Protein AF-A0A1G3CMS6-F1 (afdb_monomer)

Solvent-accessible surface area (backbone atoms only — not comparable to full-atom values): 4305 Å² total; per-residue (Å²): 138,85,85,83,81,81,83,80,82,79,76,84,74,74,76,82,76,76,94,79,65,101,63,64,49,76,48,76,41,60,46,99,86,70,47,71,52,30,38,36,40,40,44,94,57,28,40,38,33,24,38,74,84,68,46,78,76,48,73,46,72,62,79,132

Sequence (64 aa):
MSIVCIIIAGCASLPPVEDNQAEQQVIDVYDSKGNVKKRMIIKDDYITIYDKDWKTKGYGKVQK

Nearest PDB structures (foldseek):
  1iwm-assembl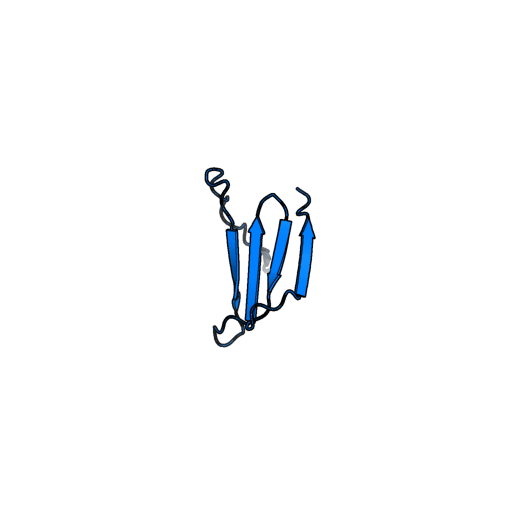y1_A  TM=5.990E-01  e=1.177E+00  Escherichia coli
  5i4q-assembly1_A  TM=5.772E-01  e=7.225E-01  Escherichia coli NC101
  3wju-assembly1_A  TM=5.784E-01  e=1.330E+00  Escherichia coli DH1
  8hme-assembly1_D  TM=7.787E-01  e=2.940E+00  Tetrahymena thermophila
  8wa0-assembly1_C  TM=4.630E-01  e=1.177E+00  Nicotiana tabacum

Structure (mmCIF, N/CA/C/O backbone):
data_AF-A0A1G3CMS6-F1
#
_entry.id   AF-A0A1G3CMS6-F1
#
loop_
_atom_site.group_PD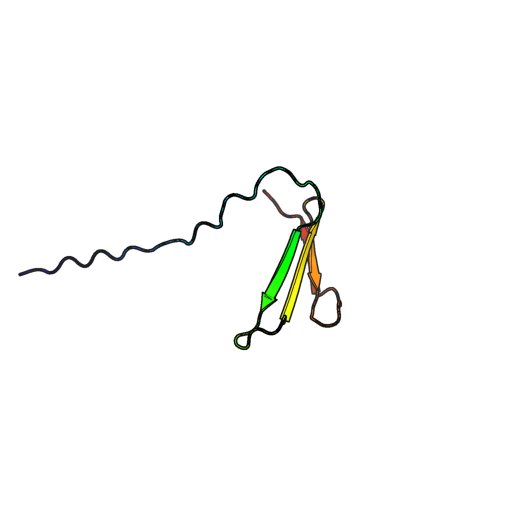B
_atom_site.id
_atom_site.type_symbol
_atom_site.label_atom_id
_atom_site.label_alt_id
_atom_site.label_comp_id
_atom_site.label_asym_id
_atom_site.label_entity_id
_atom_site.label_seq_id
_atom_site.pdbx_PDB_ins_code
_atom_site.Cartn_x
_atom_site.Cartn_y
_atom_site.Cartn_z
_atom_site.occupancy
_atom_site.B_iso_or_equiv
_atom_site.auth_seq_id
_atom_site.auth_comp_id
_atom_site.auth_asym_id
_atom_site.auth_atom_id
_atom_site.pdbx_PDB_model_num
ATOM 1 N N . MET A 1 1 ? -45.990 -13.764 -16.567 1.00 42.44 1 MET A N 1
ATOM 2 C CA . MET A 1 1 ? -45.155 -12.546 -16.479 1.00 42.44 1 MET A CA 1
ATOM 3 C C . MET A 1 1 ? -43.808 -12.960 -15.910 1.00 42.44 1 MET A C 1
ATOM 5 O O . MET A 1 1 ? -43.745 -13.248 -14.725 1.00 42.44 1 MET A O 1
ATOM 9 N N . SER A 1 2 ? -42.774 -13.086 -16.746 1.00 50.12 2 SER A N 1
ATOM 10 C CA . SER A 1 2 ? -41.411 -13.392 -16.286 1.00 50.12 2 SER A CA 1
ATOM 11 C C . SER A 1 2 ? -40.620 -12.096 -16.192 1.00 50.12 2 SER A C 1
ATOM 13 O O . SER A 1 2 ? -40.492 -11.382 -17.183 1.00 50.12 2 SER A O 1
ATOM 15 N N . ILE A 1 3 ? -40.122 -11.786 -14.997 1.00 63.12 3 ILE A N 1
ATOM 16 C CA . ILE A 1 3 ? -39.259 -10.633 -14.746 1.00 63.12 3 ILE A CA 1
ATOM 17 C C . ILE A 1 3 ? -37.825 -11.070 -15.051 1.00 63.12 3 ILE A C 1
ATOM 19 O O . ILE A 1 3 ? -37.291 -11.970 -14.405 1.00 63.12 3 ILE A O 1
ATOM 23 N N . VAL A 1 4 ? -37.223 -10.459 -16.070 1.00 51.38 4 VAL A N 1
ATOM 24 C CA . VAL A 1 4 ? -35.812 -10.647 -16.417 1.00 51.38 4 VAL A CA 1
ATOM 25 C C . VAL A 1 4 ? -34.993 -9.696 -15.549 1.00 51.38 4 VAL A C 1
ATOM 27 O O . VAL A 1 4 ? -35.002 -8.488 -15.768 1.00 51.38 4 VAL A O 1
ATOM 30 N N . CYS A 1 5 ? -34.301 -10.232 -14.547 1.00 60.09 5 CYS A N 1
ATOM 31 C CA . CYS A 1 5 ? -33.367 -9.462 -13.728 1.00 60.09 5 CYS A CA 1
ATOM 32 C C . CYS A 1 5 ? -31.980 -9.489 -14.380 1.00 60.09 5 CYS A C 1
ATOM 34 O O . CYS A 1 5 ? -31.289 -10.505 -14.335 1.00 60.09 5 CYS A O 1
ATOM 36 N N . ILE A 1 6 ? -31.571 -8.372 -14.987 1.00 68.75 6 ILE A N 1
ATOM 37 C CA . ILE A 1 6 ? -30.210 -8.186 -15.502 1.00 68.75 6 ILE A CA 1
ATOM 38 C C . ILE A 1 6 ? -29.318 -7.807 -14.317 1.00 68.75 6 ILE A C 1
ATOM 40 O O . ILE A 1 6 ? -29.414 -6.704 -13.783 1.00 68.75 6 ILE A O 1
ATOM 44 N N . ILE A 1 7 ? -28.458 -8.730 -13.891 1.00 63.66 7 ILE A N 1
ATOM 45 C CA . ILE A 1 7 ? -27.422 -8.451 -12.894 1.00 63.66 7 ILE A CA 1
ATOM 46 C C . ILE A 1 7 ? -26.268 -7.764 -13.627 1.00 63.66 7 ILE A C 1
ATOM 48 O O .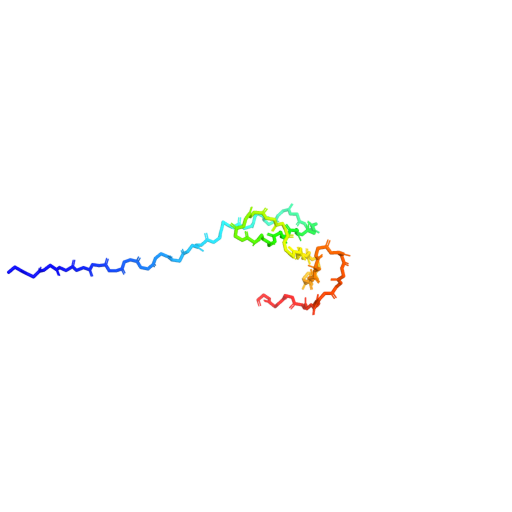 ILE A 1 7 ? -25.454 -8.420 -14.273 1.00 63.66 7 ILE A O 1
ATOM 52 N N . ILE A 1 8 ? -26.214 -6.433 -13.561 1.00 66.94 8 ILE A N 1
ATOM 53 C CA . ILE A 1 8 ? -25.069 -5.672 -14.068 1.00 66.94 8 ILE A CA 1
ATOM 54 C C . ILE A 1 8 ? -23.977 -5.722 -12.995 1.00 66.94 8 ILE A C 1
ATOM 56 O O . ILE A 1 8 ? -24.033 -5.003 -11.999 1.00 66.94 8 ILE A O 1
ATOM 60 N N . ALA A 1 9 ? -22.986 -6.592 -13.186 1.00 62.88 9 ALA A N 1
ATOM 61 C CA . ALA A 1 9 ? -21.757 -6.563 -12.403 1.00 62.88 9 ALA A CA 1
ATOM 62 C C . ALA A 1 9 ? -20.878 -5.411 -12.916 1.00 62.88 9 ALA A C 1
ATOM 64 O O . ALA A 1 9 ? -20.201 -5.534 -13.933 1.00 62.88 9 ALA A O 1
ATOM 65 N N . GLY A 1 10 ? -20.928 -4.263 -12.239 1.00 53.56 10 GLY A N 1
ATOM 66 C CA . GLY A 1 10 ? -20.029 -3.147 -12.519 1.00 53.56 10 GLY A CA 1
ATOM 67 C C . GLY A 1 10 ? -18.656 -3.396 -11.898 1.00 53.56 10 GLY A C 1
ATOM 68 O O . GLY A 1 10 ? -18.511 -3.321 -10.680 1.00 53.56 10 GLY A O 1
ATOM 69 N N . CYS A 1 11 ? -17.637 -3.671 -12.711 1.00 65.81 11 CYS A N 1
ATOM 70 C CA . CYS A 1 11 ? -16.253 -3.519 -12.271 1.00 65.81 11 CYS A CA 1
ATOM 71 C C . CYS A 1 11 ? -15.943 -2.021 -12.202 1.00 65.81 11 CYS A C 1
ATOM 73 O O . CYS A 1 11 ? -16.068 -1.320 -13.204 1.00 65.81 11 CYS A O 1
ATOM 75 N N . ALA A 1 12 ? -15.540 -1.524 -11.032 1.00 60.97 12 ALA A N 1
ATOM 76 C CA . ALA A 1 12 ? -14.998 -0.177 -10.915 1.00 60.97 12 ALA A CA 1
ATOM 77 C C . ALA A 1 12 ? -13.660 -0.134 -11.667 1.00 60.97 12 ALA A C 1
ATOM 79 O O . ALA A 1 12 ? -12.631 -0.569 -11.151 1.00 60.97 12 ALA A O 1
ATOM 80 N N . SER A 1 13 ? -13.677 0.336 -12.913 1.00 59.78 13 SER A N 1
ATOM 81 C CA . SER A 1 13 ? -12.459 0.690 -13.630 1.00 59.78 13 SER A CA 1
ATOM 82 C C . SER A 1 13 ? -11.841 1.888 -12.919 1.00 59.78 13 SER A C 1
ATOM 84 O O . SER A 1 13 ? -12.451 2.959 -12.864 1.00 59.78 13 SER A O 1
ATOM 86 N N . LEU A 1 14 ? -10.656 1.694 -12.340 1.00 57.66 14 LEU A N 1
ATOM 87 C CA . LEU A 1 14 ? -9.851 2.795 -11.823 1.00 57.66 14 LEU A CA 1
ATOM 88 C C . LEU A 1 14 ? -9.608 3.798 -12.965 1.00 57.66 14 LEU A C 1
ATOM 90 O O . LEU A 1 14 ? -9.415 3.364 -14.106 1.00 57.66 14 LEU A O 1
ATOM 94 N N . PRO A 1 15 ? -9.661 5.115 -12.696 1.00 53.34 15 PRO A N 1
ATOM 95 C CA . PRO A 1 15 ? -9.407 6.115 -13.724 1.00 53.34 15 PRO A CA 1
ATOM 96 C C . PRO A 1 15 ? -8.026 5.875 -14.353 1.00 53.34 15 PRO A C 1
ATOM 98 O O . PRO A 1 15 ? -7.108 5.447 -13.644 1.00 53.34 15 PRO A O 1
ATOM 101 N N . PRO A 1 16 ? -7.871 6.111 -15.669 1.00 49.25 16 PRO A N 1
ATOM 102 C CA . PRO A 1 16 ? -6.581 5.973 -16.325 1.00 49.25 16 PRO A CA 1
ATOM 103 C C . PRO A 1 16 ? -5.580 6.891 -15.623 1.00 49.25 16 PRO A C 1
ATOM 105 O O . PRO A 1 16 ? -5.814 8.090 -15.486 1.00 49.25 16 PRO A O 1
ATOM 108 N N . VAL A 1 17 ? -4.495 6.298 -15.128 1.00 54.09 17 VAL A N 1
ATOM 109 C CA . VAL A 1 17 ? -3.369 7.032 -14.551 1.00 54.09 17 VAL A CA 1
ATOM 110 C C . VAL A 1 17 ? -2.763 7.853 -15.683 1.00 54.09 17 VAL A C 1
ATOM 112 O O . VAL A 1 17 ? -2.302 7.285 -16.671 1.00 54.09 17 VAL A O 1
ATOM 115 N N . GLU A 1 18 ? -2.823 9.180 -15.575 1.00 50.19 18 GLU A N 1
ATOM 116 C CA . GLU A 1 18 ? -2.159 10.075 -16.519 1.00 50.19 18 GLU A CA 1
ATOM 117 C C . GLU A 1 18 ? -0.656 9.764 -16.525 1.00 50.19 18 GLU A C 1
ATOM 119 O O . GLU A 1 18 ? 0.024 9.830 -15.502 1.00 50.19 18 GLU A O 1
ATOM 124 N N . ASP A 1 19 ? -0.156 9.393 -17.701 1.00 49.84 19 ASP A N 1
ATOM 125 C CA . ASP A 1 19 ? 1.167 8.817 -17.970 1.00 49.84 19 ASP A CA 1
ATOM 126 C C . ASP A 1 19 ? 2.293 9.876 -17.929 1.00 49.84 19 ASP A C 1
ATOM 128 O O . ASP A 1 19 ? 3.195 9.890 -18.762 1.00 49.84 19 ASP A O 1
ATOM 132 N N . ASN A 1 20 ? 2.202 10.841 -17.005 1.00 50.34 20 ASN A N 1
ATOM 133 C CA . ASN A 1 20 ? 3.012 12.062 -17.036 1.00 50.34 20 ASN A CA 1
ATOM 134 C C . ASN A 1 20 ? 3.626 12.485 -15.697 1.00 50.34 20 ASN A C 1
ATOM 136 O O . ASN A 1 20 ? 3.986 13.649 -15.536 1.00 50.34 20 ASN A O 1
ATOM 140 N N . GLN A 1 21 ? 3.824 11.559 -14.755 1.00 49.50 21 GLN A N 1
ATOM 141 C CA . GLN A 1 21 ? 4.768 11.767 -13.652 1.00 49.50 21 GLN A CA 1
ATOM 142 C C . GLN A 1 21 ? 5.514 10.471 -13.338 1.00 49.50 21 GLN A C 1
ATOM 144 O O . GLN A 1 21 ? 4.984 9.548 -12.726 1.00 49.50 21 GLN A O 1
ATOM 149 N N . ALA A 1 22 ? 6.788 10.425 -13.716 1.00 56.78 22 ALA A N 1
ATOM 150 C CA . ALA A 1 22 ? 7.749 9.416 -13.281 1.00 56.78 22 ALA A CA 1
ATOM 151 C C . ALA A 1 22 ? 8.119 9.540 -11.779 1.00 56.78 22 ALA A C 1
ATOM 153 O O . ALA A 1 22 ? 9.227 9.198 -11.379 1.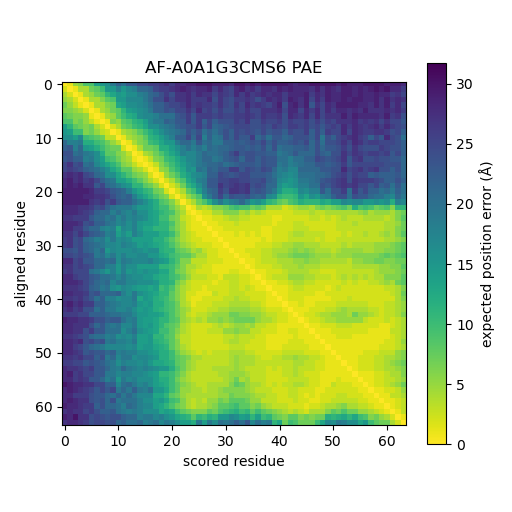00 56.78 22 ALA A O 1
ATOM 154 N N . GLU A 1 23 ? 7.226 10.026 -10.915 1.00 66.06 23 GLU A N 1
ATOM 155 C CA . GLU A 1 23 ? 7.535 10.368 -9.527 1.00 66.06 23 GLU A CA 1
ATOM 156 C C . GLU A 1 23 ? 6.540 9.706 -8.575 1.00 66.06 23 GLU A C 1
ATOM 158 O O . GLU A 1 23 ? 5.407 10.137 -8.432 1.00 66.06 23 GLU A O 1
ATOM 163 N N . GLN A 1 24 ? 6.989 8.629 -7.932 1.00 72.88 24 GLN A N 1
ATOM 164 C CA . GLN A 1 24 ? 6.484 8.108 -6.659 1.00 72.88 24 GLN A CA 1
ATOM 165 C C . GLN A 1 24 ? 4.961 8.232 -6.403 1.00 72.88 24 GLN A C 1
ATOM 167 O O . GLN A 1 24 ? 4.488 9.212 -5.829 1.00 72.88 24 GLN A O 1
ATOM 172 N N . GLN A 1 25 ? 4.194 7.172 -6.672 1.00 83.31 25 GLN A N 1
ATOM 173 C CA . GLN A 1 25 ? 2.788 7.114 -6.252 1.00 83.31 25 GLN A CA 1
ATOM 174 C C . GLN A 1 25 ? 2.685 6.712 -4.777 1.00 83.31 25 GLN A C 1
ATOM 176 O O . GLN A 1 25 ? 3.330 5.756 -4.341 1.00 83.31 25 GLN A O 1
ATOM 181 N N . VAL A 1 26 ? 1.849 7.412 -4.009 1.00 87.62 26 VAL A N 1
ATOM 182 C CA . VAL A 1 26 ? 1.558 7.085 -2.606 1.00 87.62 26 VAL A CA 1
ATOM 183 C C . VAL A 1 26 ? 0.084 6.720 -2.475 1.00 87.62 26 VAL A C 1
ATOM 185 O O . VAL A 1 26 ? -0.790 7.507 -2.823 1.00 87.62 26 VAL A O 1
ATOM 188 N N . ILE A 1 27 ? -0.188 5.523 -1.960 1.00 89.19 27 ILE A N 1
ATOM 189 C CA . ILE A 1 27 ? -1.536 4.993 -1.745 1.00 89.19 27 ILE A CA 1
ATOM 190 C C . ILE A 1 27 ? -1.723 4.752 -0.249 1.00 89.19 27 ILE A C 1
ATOM 192 O O . ILE A 1 27 ? -1.024 3.927 0.348 1.00 89.19 27 ILE A O 1
ATOM 196 N N . ASP A 1 28 ? -2.690 5.438 0.352 1.00 91.12 28 ASP A N 1
ATOM 197 C CA . ASP A 1 28 ? -3.090 5.216 1.740 1.00 91.12 28 ASP A CA 1
ATOM 198 C C . ASP A 1 28 ? -4.253 4.215 1.813 1.00 91.12 28 ASP A C 1
ATOM 200 O O . ASP A 1 28 ? -5.266 4.339 1.127 1.00 91.12 28 ASP A O 1
ATOM 204 N N . VAL A 1 29 ? -4.101 3.196 2.660 1.00 89.19 29 VAL A N 1
ATOM 205 C CA . VAL A 1 29 ? -5.123 2.181 2.934 1.00 89.19 29 VAL A CA 1
ATOM 206 C C . VAL A 1 29 ? -5.772 2.507 4.266 1.00 89.19 29 VAL A C 1
ATOM 208 O O . VAL A 1 29 ? -5.120 2.426 5.311 1.00 89.19 29 VAL A O 1
ATOM 211 N N . TYR A 1 30 ? -7.060 2.830 4.233 1.00 90.56 30 TYR A N 1
ATOM 212 C CA . TYR A 1 30 ? -7.823 3.237 5.408 1.00 90.56 30 TYR A CA 1
ATOM 213 C C . TYR A 1 30 ? -8.553 2.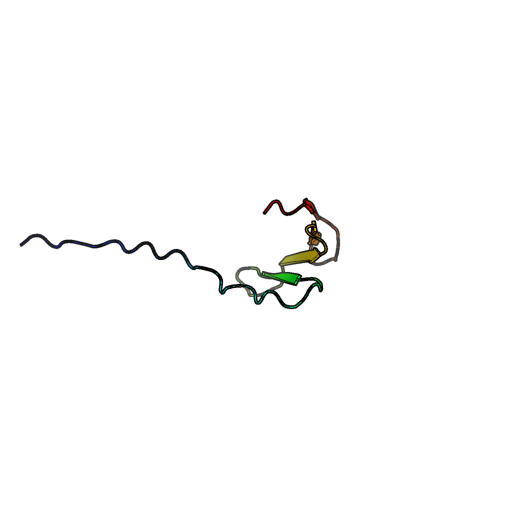057 6.067 1.00 90.56 30 TYR A C 1
ATOM 215 O O . TYR A 1 30 ? -8.901 1.070 5.417 1.00 90.56 30 TYR A O 1
ATOM 223 N N . ASP A 1 31 ? -8.771 2.141 7.378 1.00 90.94 31 ASP A N 1
ATOM 224 C CA . ASP A 1 31 ? -9.705 1.273 8.093 1.00 90.94 31 ASP A CA 1
ATOM 225 C C . ASP A 1 31 ? -11.164 1.746 7.919 1.00 90.94 31 ASP A C 1
ATOM 227 O O . ASP A 1 31 ? -11.440 2.778 7.310 1.00 90.94 31 ASP A O 1
ATOM 231 N N . SER A 1 32 ? -12.122 1.000 8.476 1.00 93.00 32 SER A N 1
ATOM 232 C CA . SER A 1 32 ? -13.552 1.340 8.395 1.00 93.00 32 SER A CA 1
ATOM 233 C C . SER A 1 32 ? -13.943 2.625 9.133 1.00 93.00 32 SER A C 1
ATOM 235 O O . SER A 1 32 ? -15.075 3.082 8.993 1.00 93.00 32 SER A O 1
ATOM 237 N N . LYS A 1 33 ? -13.035 3.202 9.926 1.00 94.38 33 LYS A N 1
ATOM 238 C CA . LYS A 1 33 ? -13.213 4.473 10.635 1.00 94.38 33 LYS A CA 1
ATOM 239 C C . LYS A 1 33 ? -12.529 5.638 9.908 1.00 94.38 33 LYS A C 1
ATOM 241 O O . LYS A 1 33 ? -12.606 6.761 10.394 1.00 94.38 33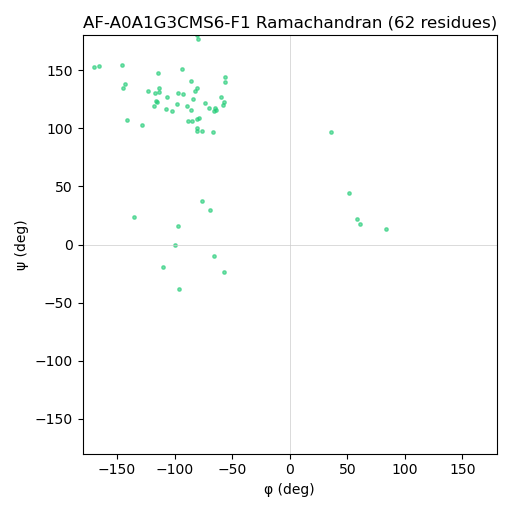 LYS A O 1
ATOM 246 N N . GLY A 1 34 ? -11.865 5.383 8.777 1.00 90.50 34 GLY A N 1
ATOM 247 C CA . GLY A 1 34 ? -11.135 6.390 8.009 1.00 90.50 34 GLY A CA 1
ATOM 248 C C . GLY A 1 34 ? -9.714 6.667 8.509 1.00 90.50 34 GLY A C 1
ATOM 249 O O . GLY A 1 34 ? -9.112 7.648 8.083 1.00 90.50 34 GLY A O 1
ATOM 250 N N . ASN A 1 35 ? -9.144 5.832 9.386 1.00 90.56 35 ASN A N 1
ATOM 251 C CA . ASN A 1 35 ? -7.748 5.981 9.810 1.00 90.56 35 ASN A CA 1
ATOM 252 C C . ASN A 1 35 ? -6.809 5.276 8.833 1.00 90.56 35 ASN A C 1
ATOM 254 O O . ASN A 1 35 ? -7.084 4.151 8.412 1.00 90.56 35 ASN A O 1
ATOM 258 N N . VAL A 1 36 ? -5.656 5.879 8.537 1.00 87.56 36 VAL A N 1
ATOM 259 C CA . VAL A 1 36 ? -4.616 5.226 7.729 1.00 87.56 36 VAL A CA 1
ATOM 260 C C . VAL A 1 36 ? -4.074 4.009 8.482 1.00 87.56 36 VAL A C 1
ATOM 262 O O . VAL A 1 36 ? -3.489 4.120 9.559 1.00 87.56 36 VAL A O 1
ATOM 265 N N . LYS A 1 37 ? -4.262 2.827 7.899 1.00 89.00 37 LYS A N 1
ATOM 266 C CA . LYS A 1 37 ? -3.792 1.541 8.423 1.00 89.00 37 LYS A CA 1
ATOM 267 C C . LYS A 1 37 ? -2.466 1.122 7.793 1.00 89.00 37 LYS A C 1
ATOM 269 O O . LYS A 1 37 ? -1.631 0.520 8.471 1.00 89.00 37 LYS A O 1
ATOM 274 N N . LYS A 1 38 ? -2.294 1.384 6.495 1.00 91.25 38 LYS A N 1
ATOM 275 C CA . LYS A 1 38 ? -1.074 1.086 5.733 1.00 91.25 38 LYS A CA 1
ATOM 276 C C . LYS A 1 38 ? -0.838 2.159 4.683 1.00 91.25 38 LYS A C 1
ATOM 278 O O . LYS A 1 38 ? -1.793 2.752 4.193 1.00 91.25 38 LYS A O 1
ATOM 283 N N . ARG A 1 39 ? 0.422 2.325 4.300 1.00 92.06 39 ARG A N 1
ATOM 284 C CA . ARG A 1 39 ? 0.841 3.185 3.195 1.00 92.06 39 ARG A CA 1
ATOM 285 C C . ARG A 1 39 ? 1.624 2.360 2.192 1.00 92.06 39 ARG A C 1
ATOM 287 O O . ARG A 1 39 ? 2.510 1.602 2.580 1.00 92.06 39 ARG A O 1
ATOM 294 N N . MET A 1 40 ? 1.297 2.487 0.919 1.00 92.38 40 MET A N 1
ATOM 295 C CA . MET A 1 40 ? 2.025 1.853 -0.171 1.00 92.38 40 MET A CA 1
ATOM 296 C C . MET A 1 40 ? 2.689 2.937 -1.003 1.00 92.38 40 MET A C 1
ATOM 298 O O . MET A 1 40 ? 2.049 3.922 -1.357 1.00 92.38 40 MET A O 1
ATOM 302 N N . ILE A 1 41 ? 3.972 2.762 -1.290 1.00 90.50 41 ILE A N 1
ATOM 303 C CA . ILE A 1 41 ? 4.741 3.659 -2.148 1.00 90.50 41 ILE A CA 1
ATOM 304 C C . ILE A 1 41 ? 5.161 2.865 -3.377 1.00 90.50 41 ILE A C 1
ATOM 306 O O . ILE A 1 41 ? 5.807 1.828 -3.228 1.00 90.50 41 ILE A O 1
ATOM 310 N N . ILE A 1 42 ? 4.788 3.340 -4.563 1.00 88.31 42 ILE A N 1
ATOM 311 C CA . ILE A 1 42 ? 5.176 2.755 -5.846 1.00 88.31 42 ILE A CA 1
ATOM 312 C C . ILE A 1 42 ? 6.202 3.674 -6.498 1.00 88.31 42 ILE A C 1
ATOM 314 O O . ILE A 1 42 ? 5.895 4.827 -6.801 1.00 88.31 42 ILE A O 1
ATOM 318 N N . LYS A 1 43 ? 7.419 3.176 -6.700 1.00 86.94 43 LYS A N 1
ATOM 319 C CA . LYS A 1 43 ? 8.522 3.912 -7.321 1.00 86.94 43 LYS A CA 1
ATOM 320 C C . LYS A 1 43 ? 9.371 2.960 -8.158 1.00 86.94 43 LYS A C 1
ATOM 322 O O . LYS A 1 43 ? 9.708 1.887 -7.672 1.00 86.94 43 LYS A O 1
ATOM 327 N N . ASP A 1 44 ? 9.725 3.362 -9.378 1.00 85.88 44 ASP A N 1
ATOM 328 C CA . ASP A 1 44 ? 10.601 2.600 -10.285 1.00 85.88 44 ASP A CA 1
ATOM 329 C C . ASP A 1 44 ? 10.148 1.136 -10.474 1.00 85.88 44 ASP A C 1
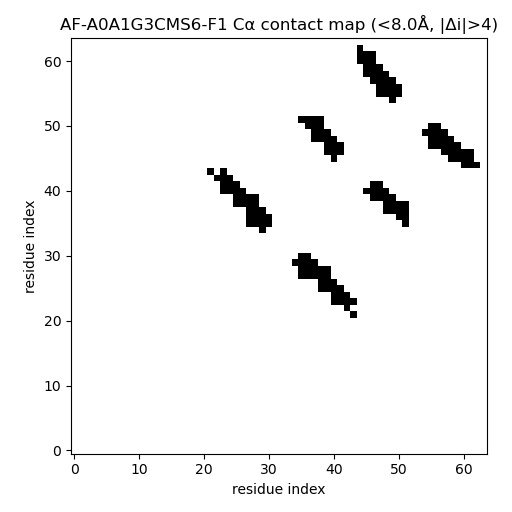ATOM 331 O O . ASP A 1 44 ? 10.946 0.206 -10.387 1.00 85.88 44 ASP A O 1
ATOM 335 N N . ASP A 1 45 ? 8.841 0.924 -10.664 1.00 86.06 45 ASP A N 1
ATOM 336 C CA . ASP A 1 45 ? 8.189 -0.395 -10.715 1.00 86.06 45 ASP A CA 1
ATOM 337 C C . ASP A 1 45 ? 8.315 -1.236 -9.434 1.00 86.06 45 ASP A C 1
ATOM 339 O O . ASP A 1 45 ? 8.070 -2.438 -9.457 1.00 86.06 45 ASP A O 1
ATOM 343 N N . TYR A 1 46 ? 8.654 -0.649 -8.290 1.00 87.69 46 TYR A N 1
ATOM 344 C CA . TYR A 1 46 ? 8.656 -1.333 -7.000 1.00 87.69 46 TYR A CA 1
ATOM 345 C C . TYR A 1 46 ? 7.598 -0.771 -6.067 1.00 87.69 46 TYR A C 1
ATOM 347 O O . TYR A 1 46 ? 7.477 0.436 -5.885 1.00 87.69 46 TYR A O 1
ATOM 355 N N . ILE A 1 47 ? 6.872 -1.669 -5.413 1.00 91.62 47 ILE A N 1
ATOM 356 C CA . ILE A 1 47 ? 5.961 -1.362 -4.319 1.00 91.62 47 ILE A CA 1
ATOM 357 C C . ILE A 1 47 ? 6.691 -1.610 -3.010 1.00 91.62 47 ILE A C 1
ATOM 359 O O . ILE A 1 47 ? 7.218 -2.699 -2.781 1.00 91.62 47 ILE A O 1
ATOM 363 N N . THR A 1 48 ? 6.632 -0.637 -2.109 1.00 94.31 48 THR A N 1
ATOM 364 C CA . THR A 1 48 ? 6.973 -0.821 -0.699 1.00 94.31 48 THR A CA 1
ATOM 365 C C . THR A 1 48 ? 5.744 -0.562 0.159 1.00 94.31 48 THR A C 1
ATOM 367 O O . THR A 1 48 ? 5.066 0.450 -0.004 1.00 94.31 48 THR A O 1
ATOM 370 N N . ILE A 1 49 ? 5.437 -1.486 1.067 1.00 93.44 49 ILE A N 1
ATOM 371 C CA . ILE A 1 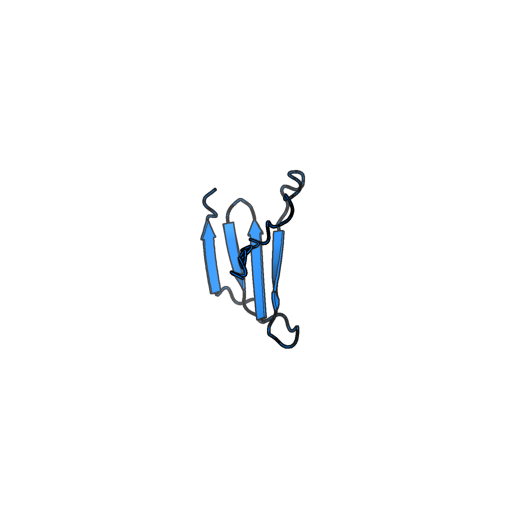49 ? 4.290 -1.405 1.974 1.00 93.44 49 ILE A CA 1
ATOM 372 C C . ILE A 1 49 ? 4.804 -1.085 3.370 1.00 93.44 49 ILE A C 1
ATOM 374 O O . ILE A 1 49 ? 5.624 -1.826 3.912 1.00 93.44 49 ILE A O 1
ATOM 378 N N . TYR A 1 50 ? 4.255 -0.047 3.979 1.00 93.69 50 TYR A N 1
ATOM 379 C CA . TYR A 1 50 ? 4.535 0.382 5.341 1.00 93.69 50 TYR A CA 1
ATOM 380 C C . TYR A 1 50 ? 3.289 0.217 6.212 1.00 93.69 50 TYR A C 1
ATOM 382 O O . TYR A 1 50 ? 2.154 0.354 5.739 1.00 93.69 50 TYR A O 1
ATOM 390 N N . ASP A 1 51 ? 3.487 -0.086 7.493 1.00 91.38 51 ASP A N 1
ATOM 391 C CA . ASP A 1 51 ? 2.444 0.134 8.495 1.00 91.38 51 ASP A CA 1
ATOM 392 C C . ASP A 1 51 ? 2.399 1.602 8.947 1.00 91.38 51 ASP A C 1
ATOM 394 O O . ASP A 1 51 ? 3.156 2.451 8.475 1.00 91.38 51 ASP A O 1
ATOM 398 N N . LYS A 1 52 ? 1.475 1.897 9.862 1.00 87.00 52 LYS A N 1
ATOM 399 C CA . LYS A 1 52 ? 1.284 3.227 10.453 1.00 87.00 52 LYS A CA 1
ATOM 400 C C . LYS A 1 52 ? 2.533 3.800 11.145 1.00 87.00 52 LYS A C 1
ATOM 402 O O . LYS A 1 52 ? 2.634 5.013 11.276 1.00 87.00 52 LYS A O 1
ATOM 407 N N . ASP A 1 53 ? 3.460 2.944 11.575 1.00 92.31 53 ASP A N 1
ATOM 408 C CA . ASP A 1 53 ? 4.683 3.320 12.288 1.00 92.31 53 ASP A CA 1
ATOM 409 C C . ASP A 1 53 ? 5.874 3.413 11.314 1.00 92.31 53 ASP A C 1
ATOM 411 O O . ASP A 1 53 ? 7.032 3.393 11.728 1.00 92.31 53 ASP A O 1
ATOM 415 N N . TRP A 1 54 ? 5.593 3.479 10.004 1.00 88.44 54 TRP A N 1
ATOM 416 C CA . TRP A 1 54 ? 6.575 3.477 8.917 1.00 88.44 54 TRP A CA 1
ATOM 417 C C . TRP A 1 54 ? 7.481 2.239 8.891 1.00 88.44 54 TRP A C 1
ATOM 419 O O . TRP A 1 54 ? 8.552 2.251 8.280 1.00 88.44 54 TRP A O 1
ATOM 429 N N . LYS A 1 55 ? 7.047 1.127 9.493 1.00 93.00 55 LYS A N 1
ATOM 430 C CA . LYS A 1 55 ? 7.779 -0.137 9.426 1.00 93.00 55 LYS A CA 1
ATOM 431 C C . LYS A 1 55 ? 7.418 -0.876 8.145 1.00 93.00 55 LYS A C 1
ATOM 433 O O . LYS A 1 55 ? 6.248 -1.176 7.894 1.00 93.00 55 LYS A O 1
ATOM 438 N N . THR A 1 56 ? 8.433 -1.231 7.360 1.00 93.25 56 THR A N 1
ATOM 439 C CA . THR A 1 56 ? 8.260 -2.017 6.135 1.00 93.25 56 THR A CA 1
ATOM 440 C C . THR A 1 56 ? 7.612 -3.370 6.443 1.00 93.25 56 THR A C 1
ATOM 442 O O . THR A 1 56 ? 8.072 -4.123 7.305 1.00 93.25 56 THR A O 1
ATOM 445 N N . LYS A 1 57 ? 6.526 -3.681 5.735 1.00 92.81 57 LYS A N 1
ATOM 446 C CA . LYS A 1 57 ? 5.785 -4.952 5.794 1.00 92.81 57 LYS A CA 1
ATOM 447 C C . LYS A 1 57 ? 5.936 -5.792 4.538 1.00 92.81 57 LYS A C 1
ATOM 449 O O . LYS A 1 57 ? 5.651 -6.983 4.584 1.00 92.81 57 LYS A O 1
ATOM 454 N N . GLY A 1 58 ? 6.339 -5.182 3.431 1.00 90.44 58 GLY A N 1
ATOM 455 C CA . GLY A 1 58 ? 6.495 -5.877 2.166 1.00 90.44 58 GLY A CA 1
ATOM 456 C C . GLY A 1 58 ? 7.196 -5.010 1.140 1.00 90.44 58 GLY A C 1
ATOM 457 O O . GLY A 1 58 ? 7.128 -3.782 1.199 1.00 90.44 58 GLY A O 1
ATOM 458 N N . TYR A 1 59 ? 7.862 -5.681 0.213 1.00 93.00 59 TYR A N 1
ATOM 459 C CA . TYR A 1 59 ? 8.529 -5.092 -0.933 1.00 93.00 59 TYR A CA 1
ATOM 460 C C . TYR A 1 59 ? 8.358 -6.039 -2.118 1.00 93.00 59 TYR A C 1
ATOM 462 O O . TYR A 1 59 ? 8.461 -7.255 -1.946 1.00 93.00 59 TYR A O 1
ATOM 470 N N . GLY A 1 60 ? 8.080 -5.505 -3.302 1.00 90.44 60 GLY A N 1
ATOM 471 C CA . GLY A 1 60 ? 7.908 -6.322 -4.498 1.00 90.44 60 GLY A CA 1
ATOM 472 C C . GLY A 1 60 ? 7.941 -5.499 -5.773 1.00 90.44 60 GLY A C 1
ATOM 473 O O . GLY A 1 60 ? 7.616 -4.316 -5.761 1.00 90.44 60 GLY A O 1
ATOM 474 N N . LYS A 1 61 ? 8.336 -6.134 -6.875 1.00 89.19 61 LYS A N 1
ATOM 475 C CA . LYS A 1 61 ? 8.297 -5.523 -8.202 1.00 89.19 61 LYS A CA 1
ATOM 476 C C . LYS A 1 61 ? 6.884 -5.634 -8.777 1.00 89.19 61 LYS A C 1
ATOM 478 O O . LYS A 1 61 ? 6.291 -6.711 -8.742 1.00 89.19 61 LYS A O 1
ATOM 483 N N . VAL A 1 62 ? 6.359 -4.539 -9.307 1.00 79.00 62 VAL A N 1
ATOM 484 C CA . VAL A 1 62 ? 5.147 -4.511 -10.121 1.00 79.00 62 VAL A CA 1
ATOM 485 C C . VAL A 1 62 ? 5.476 -5.172 -11.452 1.00 79.00 62 VAL A C 1
ATOM 487 O O . VAL A 1 62 ? 6.353 -4.719 -12.184 1.00 79.00 62 VAL A O 1
ATOM 490 N N . GLN A 1 63 ? 4.801 -6.27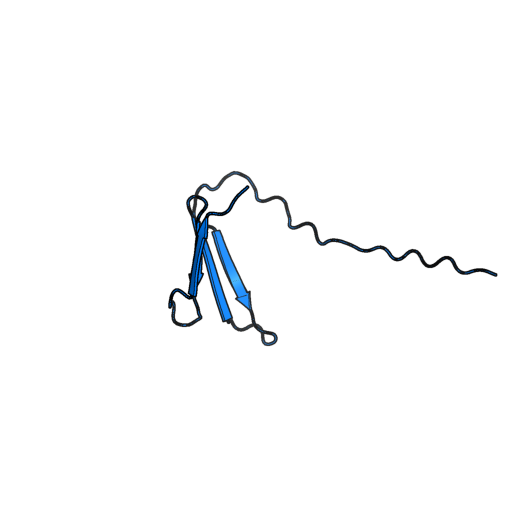4 -11.754 1.00 72.06 63 GLN A N 1
ATOM 491 C CA . GLN A 1 63 ? 4.807 -6.849 -13.094 1.00 72.06 63 GLN A CA 1
ATOM 492 C C . GLN A 1 63 ? 3.650 -6.199 -13.862 1.00 72.06 63 GLN A C 1
ATOM 494 O O . GLN A 1 63 ? 2.512 -6.269 -13.397 1.00 72.06 63 GLN A O 1
ATOM 499 N N . LYS A 1 64 ? 3.964 -5.500 -14.960 1.00 60.28 64 LYS A N 1
ATOM 500 C CA . LYS A 1 64 ? 2.969 -5.008 -15.926 1.00 60.28 64 LYS A CA 1
ATOM 501 C C . LYS A 1 64 ? 2.354 -6.168 -16.699 1.00 60.28 64 LYS A C 1
ATOM 503 O O . LYS A 1 64 ? 3.106 -7.127 -16.989 1.00 60.28 64 LYS A O 1
#

Foldseek 3Di:
DDDDDDDDPDDPDDPPDDPPDLDKDKDFDADPVGHGQWIWIAHPQKIWIAGPVRDTPDIDGHDD

Radius of gyration: 17.91 Å; Cα contacts (8 Å, |Δi|>4): 80; chains: 1; bounding box: 56×26×30 Å

Secondary structure (DSSP, 8-state):
-------------PPP--S---S-EEEEEE-TTS-EEEEEEEETTEEEEEETTS-EEEEEEPP-

pLDDT: mean 77.08, std 16.61, range [42.44, 94.38]

Mean predicted aligned error: 12.79 Å